Protein AF-A0A357ZWI0-F1 (afdb_monomer)

Mean predicted aligned error: 7.39 Å

pLDDT: mean 85.0, std 16.25, range [45.5, 98.19]

Foldseek 3Di:
DAPDFDFDDDAAQWTKTKDDDPAQAKIKIKTAGNVHRVPIKIKIAHSVGWIWIQAPVRDIDRDPVVNSVSSNPDDDPPVPPDPDD

Solvent-accessible surface area (backbone atoms only — not comparable to full-atom values): 4982 Å² total; per-residue (Å²): 134,86,60,72,71,47,78,73,52,74,41,66,66,23,45,28,33,41,45,55,58,98,66,79,34,56,24,39,37,38,33,33,33,73,90,44,77,84,52,66,39,46,36,40,33,43,51,88,69,50,35,46,24,54,30,87,79,76,45,79,28,63,42,76,66,59,36,53,46,36,42,46,70,51,77,61,96,75,70,87,68,80,90,83,130

Secondary structure (DSSP, 8-state):
------EEEEETTEEEEEES-SSSS-EEEEEEESS-TT-EEEEEE-SSS-EEEE-TTSPEESSHHHHHHHHHHSPPTT-------

Sequence (85 aa):
LQADPGYLRGIGRYLLWRAGPAVRARARYGAVDSTDLERIWTFELDAEGNGEGLGPDGIIHSRFRTWKESLRDDPELGSESDEVS

S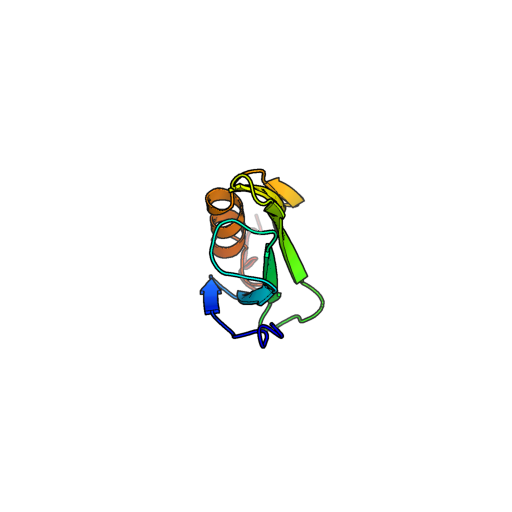tructure (mmCIF, N/CA/C/O backbone):
data_AF-A0A357ZWI0-F1
#
_entry.id   AF-A0A357ZWI0-F1
#
loop_
_atom_site.group_PDB
_atom_site.id
_atom_site.type_symbol
_atom_site.label_atom_id
_atom_site.label_alt_id
_atom_site.label_comp_id
_atom_site.label_asym_id
_atom_site.label_entity_id
_atom_site.label_seq_id
_atom_site.pdbx_PDB_ins_code
_atom_site.Cartn_x
_atom_site.Cartn_y
_atom_site.Cartn_z
_atom_site.occupancy
_atom_site.B_iso_or_equiv
_atom_site.auth_seq_id
_atom_site.auth_comp_id
_atom_site.auth_asym_id
_atom_site.auth_atom_id
_atom_site.pdbx_PDB_model_num
ATOM 1 N N . LEU A 1 1 ? 4.372 -12.647 -18.559 1.00 46.19 1 LEU A N 1
ATOM 2 C CA . LEU A 1 1 ? 4.664 -12.954 -17.141 1.00 46.19 1 LEU A CA 1
ATOM 3 C C . LEU A 1 1 ? 3.514 -12.416 -16.307 1.00 46.19 1 LEU A C 1
ATOM 5 O O . LEU A 1 1 ? 3.516 -11.245 -15.955 1.00 46.19 1 LEU A O 1
ATOM 9 N N . GLN A 1 2 ? 2.492 -13.239 -16.088 1.00 45.94 2 GLN A N 1
ATOM 10 C CA . GLN A 1 2 ? 1.428 -12.923 -15.143 1.00 45.94 2 GLN A CA 1
ATOM 11 C C . GLN A 1 2 ? 2.011 -13.242 -13.765 1.00 45.94 2 GLN A C 1
ATOM 13 O O . GLN A 1 2 ? 2.171 -14.405 -13.410 1.00 45.94 2 GLN A O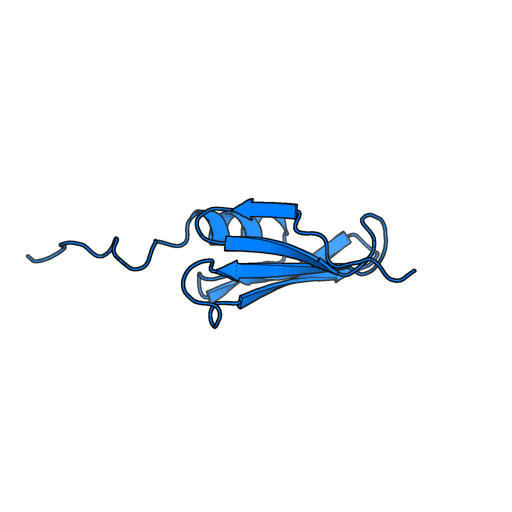 1
ATOM 18 N N . ALA A 1 3 ? 2.504 -12.216 -13.071 1.00 57.56 3 ALA A N 1
ATOM 19 C CA . ALA A 1 3 ? 2.882 -12.369 -11.677 1.00 57.56 3 ALA A CA 1
ATOM 20 C C . ALA A 1 3 ? 1.569 -12.460 -10.905 1.00 57.56 3 ALA A C 1
ATOM 22 O O . ALA A 1 3 ? 0.880 -11.451 -10.763 1.00 57.56 3 ALA A O 1
ATOM 23 N N . ASP A 1 4 ? 1.202 -13.674 -10.501 1.00 60.72 4 ASP A N 1
ATOM 24 C CA . ASP A 1 4 ? 0.099 -13.883 -9.570 1.00 60.72 4 ASP A CA 1
ATOM 25 C C . ASP A 1 4 ? 0.352 -12.970 -8.357 1.00 60.72 4 ASP A C 1
ATOM 27 O O . ASP A 1 4 ? 1.482 -12.978 -7.842 1.00 60.72 4 ASP A O 1
ATOM 31 N N . PRO A 1 5 ? -0.598 -12.109 -7.947 1.00 56.97 5 PRO A N 1
ATOM 32 C CA . PRO A 1 5 ? -0.416 -11.241 -6.793 1.00 56.97 5 PRO A CA 1
ATOM 33 C C . PRO A 1 5 ? -0.289 -12.111 -5.539 1.00 56.97 5 PRO A C 1
ATOM 35 O O . PRO A 1 5 ? -1.263 -12.483 -4.895 1.00 56.97 5 PRO A O 1
ATOM 38 N N . GLY A 1 6 ? 0.950 -12.471 -5.216 1.00 63.94 6 GLY A N 1
ATOM 39 C CA . GLY A 1 6 ? 1.281 -13.238 -4.031 1.00 63.94 6 GLY A CA 1
ATOM 40 C C . GLY A 1 6 ? 1.225 -12.342 -2.804 1.00 63.94 6 GLY A C 1
ATOM 41 O O . GLY A 1 6 ? 1.871 -11.288 -2.762 1.00 63.94 6 GLY A O 1
ATOM 42 N N . TYR A 1 7 ? 0.482 -12.778 -1.790 1.00 70.81 7 TYR A N 1
ATOM 43 C CA . TYR A 1 7 ? 0.637 -12.267 -0.434 1.00 70.81 7 TYR A CA 1
ATOM 44 C C . TYR A 1 7 ? 2.111 -12.373 -0.018 1.00 70.81 7 TYR A C 1
ATOM 46 O O . TYR A 1 7 ? 2.724 -13.435 -0.143 1.00 70.81 7 TYR A O 1
ATOM 54 N N . LEU A 1 8 ? 2.692 -11.264 0.443 1.00 77.19 8 LEU A N 1
ATOM 55 C CA . LEU A 1 8 ? 4.091 -11.215 0.861 1.00 77.19 8 LEU A CA 1
ATOM 56 C C . LEU A 1 8 ? 4.232 -11.461 2.365 1.00 77.19 8 LEU A C 1
ATOM 58 O O . LEU A 1 8 ? 4.976 -12.350 2.768 1.00 77.19 8 LEU A O 1
ATOM 62 N N . ARG A 1 9 ? 3.582 -10.629 3.189 1.00 89.50 9 ARG A N 1
ATOM 63 C CA . ARG A 1 9 ? 3.617 -10.664 4.665 1.00 89.50 9 ARG A CA 1
ATOM 64 C C . ARG A 1 9 ? 2.667 -9.620 5.261 1.00 89.50 9 ARG A C 1
ATOM 66 O O . ARG A 1 9 ? 2.254 -8.704 4.555 1.00 89.50 9 ARG A O 1
ATOM 73 N N . GLY A 1 10 ? 2.427 -9.694 6.568 1.00 93.19 10 GLY A N 1
ATOM 74 C CA . GLY A 1 10 ? 1.803 -8.617 7.339 1.00 93.19 10 GLY A CA 1
ATOM 75 C C . GLY A 1 10 ? 2.798 -7.524 7.761 1.00 93.19 10 GLY A C 1
ATOM 76 O O . GLY A 1 10 ? 3.994 -7.794 7.929 1.00 93.19 10 GLY A O 1
ATOM 77 N N . ILE A 1 11 ? 2.310 -6.293 7.929 1.00 94.50 11 ILE A N 1
ATOM 78 C CA . ILE A 1 11 ? 2.995 -5.164 8.584 1.00 94.50 11 ILE A CA 1
ATOM 79 C C . ILE A 1 11 ? 1.957 -4.439 9.444 1.00 94.50 11 ILE A C 1
ATOM 81 O O . ILE A 1 11 ? 1.047 -3.823 8.897 1.00 94.50 11 ILE A O 1
ATOM 85 N N . GLY A 1 12 ? 2.084 -4.529 10.772 1.00 92.00 12 GLY A N 1
ATOM 86 C CA . GLY A 1 12 ? 1.000 -4.108 11.663 1.00 92.00 12 GLY A CA 1
ATOM 87 C C . GLY A 1 12 ? -0.297 -4.838 11.293 1.00 92.00 12 GLY A C 1
ATOM 88 O O . GLY A 1 12 ? -0.276 -6.045 11.041 1.00 92.00 12 GLY A O 1
ATOM 89 N N . ARG A 1 13 ? -1.385 -4.077 11.164 1.00 93.19 13 ARG A N 1
ATOM 90 C CA . ARG A 1 13 ? -2.712 -4.537 10.716 1.00 93.19 13 ARG A CA 1
ATOM 91 C C . ARG A 1 13 ? -2.845 -4.772 9.205 1.00 93.19 13 ARG A C 1
ATOM 93 O O . ARG A 1 13 ? -3.838 -5.345 8.757 1.00 93.19 13 ARG A O 1
ATOM 100 N N . TYR A 1 14 ? -1.841 -4.393 8.413 1.00 95.88 14 TYR A N 1
ATOM 101 C CA . TYR A 1 14 ? -1.907 -4.433 6.954 1.00 95.88 14 TYR A CA 1
ATOM 102 C C . TYR A 1 14 ? -1.385 -5.736 6.348 1.00 95.88 14 TYR A C 1
ATOM 104 O O . TYR A 1 14 ? -0.301 -6.217 6.688 1.00 95.88 14 TYR A O 1
ATOM 112 N N . LEU A 1 15 ? -2.103 -6.248 5.349 1.00 95.06 15 LEU A N 1
ATOM 113 C CA . LEU A 1 15 ? -1.675 -7.337 4.474 1.00 95.06 15 LEU A CA 1
ATOM 114 C C . LEU A 1 15 ? -0.970 -6.763 3.241 1.00 95.06 15 LEU A C 1
ATOM 116 O O . LEU A 1 15 ? -1.566 -6.022 2.456 1.00 95.06 15 LEU A O 1
ATOM 120 N N . LEU A 1 16 ? 0.303 -7.116 3.054 1.00 95.38 16 LEU A N 1
ATOM 121 C CA . LEU A 1 16 ? 1.117 -6.607 1.955 1.00 95.38 16 LEU A CA 1
ATOM 122 C C . LEU A 1 16 ? 1.119 -7.567 0.758 1.00 95.38 16 LEU A C 1
ATOM 124 O O . LEU A 1 16 ? 1.399 -8.760 0.901 1.00 95.38 16 LEU A O 1
ATOM 128 N N . TRP A 1 17 ? 0.920 -7.021 -0.438 1.00 92.88 17 TRP A N 1
ATOM 129 C CA . TRP A 1 17 ? 1.037 -7.715 -1.722 1.00 92.88 17 TRP A CA 1
ATOM 130 C C . TRP A 1 17 ? 1.895 -6.910 -2.708 1.00 92.88 17 TRP A C 1
ATOM 132 O O . TRP A 1 17 ? 2.219 -5.739 -2.482 1.00 92.88 17 TRP A O 1
ATOM 142 N N . ARG A 1 18 ? 2.294 -7.546 -3.816 1.00 91.88 18 ARG A N 1
ATOM 143 C CA . ARG A 1 18 ? 3.025 -6.888 -4.908 1.00 91.88 18 ARG A CA 1
ATOM 144 C C . ARG A 1 18 ? 2.501 -7.324 -6.269 1.00 91.88 18 ARG A C 1
ATOM 146 O O . ARG A 1 18 ? 2.432 -8.517 -6.548 1.00 91.88 18 ARG A O 1
ATOM 153 N N . ALA A 1 19 ? 2.242 -6.351 -7.137 1.00 90.12 19 ALA A N 1
ATOM 154 C CA . ALA A 1 19 ? 2.097 -6.556 -8.571 1.00 90.12 19 ALA A CA 1
ATOM 155 C C . ALA A 1 19 ? 3.392 -6.156 -9.288 1.00 90.12 19 ALA A C 1
ATOM 157 O O . ALA A 1 19 ? 3.925 -5.065 -9.083 1.00 90.12 19 ALA A O 1
ATOM 158 N N . GLY A 1 20 ? 3.887 -7.042 -10.149 1.00 86.31 20 GLY A N 1
ATOM 159 C CA . GLY A 1 20 ? 5.111 -6.828 -10.916 1.00 86.31 20 GLY A CA 1
ATOM 160 C C . GLY A 1 20 ? 6.342 -7.573 -10.374 1.00 86.31 20 GLY A C 1
ATOM 161 O O . GLY A 1 20 ? 6.300 -8.209 -9.311 1.00 86.31 20 GLY A O 1
ATOM 162 N N . PRO A 1 21 ? 7.435 -7.558 -11.153 1.00 81.06 21 PRO A N 1
ATOM 163 C CA . PRO A 1 21 ? 8.664 -8.292 -10.863 1.00 81.06 21 PRO A CA 1
ATOM 164 C C . PRO A 1 21 ? 9.382 -7.787 -9.604 1.00 81.06 21 PRO A C 1
ATOM 166 O O . PRO A 1 21 ? 9.212 -6.658 -9.159 1.00 81.06 21 PRO A O 1
ATOM 169 N N . ALA A 1 22 ? 10.219 -8.651 -9.027 1.00 67.44 22 ALA A N 1
ATOM 170 C CA . ALA A 1 22 ? 10.960 -8.356 -7.802 1.00 67.44 22 ALA A CA 1
ATOM 171 C C . ALA A 1 22 ? 12.201 -7.464 -8.004 1.00 67.44 22 ALA A C 1
ATOM 173 O O . ALA A 1 22 ? 12.783 -7.028 -7.013 1.00 67.44 22 ALA A O 1
ATOM 174 N N . VAL A 1 23 ? 12.650 -7.242 -9.247 1.00 67.06 23 VAL A N 1
ATOM 175 C CA . VAL A 1 23 ? 13.945 -6.601 -9.536 1.00 67.06 23 VAL A CA 1
ATOM 176 C C . VAL A 1 23 ? 13.906 -5.802 -10.840 1.00 67.06 23 VAL A C 1
ATOM 178 O O . VAL A 1 23 ? 13.409 -6.313 -11.842 1.00 67.06 23 VAL A O 1
ATOM 181 N N . ARG A 1 24 ? 14.496 -4.592 -10.818 1.00 67.50 24 ARG A N 1
ATOM 182 C CA . ARG A 1 24 ? 14.820 -3.723 -11.977 1.00 67.50 24 ARG A CA 1
ATOM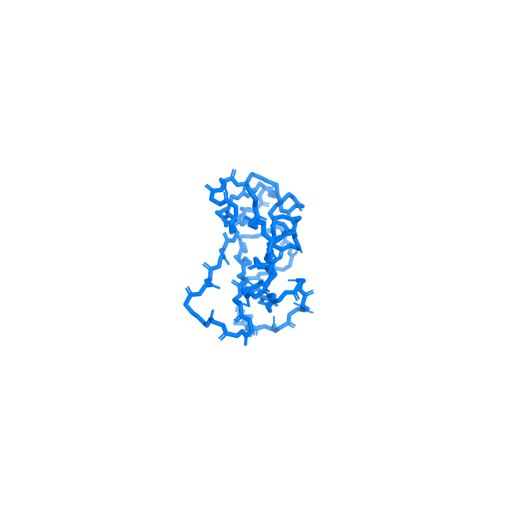 183 C C . ARG A 1 24 ? 13.698 -3.552 -13.005 1.00 67.50 24 ARG A C 1
ATOM 185 O O . ARG A 1 24 ? 13.931 -3.566 -14.211 1.00 67.50 24 ARG A O 1
ATOM 192 N N . ALA A 1 25 ? 12.473 -3.431 -12.527 1.00 78.31 25 ALA A N 1
ATOM 193 C CA . ALA A 1 25 ? 11.321 -3.151 -13.358 1.00 78.31 25 ALA A CA 1
ATOM 194 C C . ALA A 1 25 ? 10.216 -2.563 -12.490 1.00 78.31 25 ALA A C 1
ATOM 196 O O . ALA A 1 25 ? 10.209 -2.751 -11.271 1.00 78.31 25 ALA A O 1
ATOM 197 N N . ARG A 1 26 ? 9.283 -1.867 -13.145 1.00 86.31 26 ARG A N 1
ATOM 198 C CA . ARG A 1 26 ? 8.165 -1.219 -12.469 1.00 86.31 26 ARG A CA 1
ATOM 199 C C . ARG A 1 26 ? 7.392 -2.232 -11.627 1.00 86.31 26 ARG A C 1
ATOM 201 O O . ARG A 1 26 ? 6.964 -3.271 -12.136 1.00 86.31 26 ARG A O 1
ATOM 208 N N . ALA A 1 27 ? 7.198 -1.913 -10.356 1.00 91.00 27 ALA A N 1
ATOM 209 C CA . ALA A 1 27 ? 6.435 -2.726 -9.421 1.00 91.00 27 ALA A CA 1
ATOM 210 C C . ALA A 1 27 ? 5.506 -1.836 -8.597 1.00 91.00 27 ALA A C 1
ATOM 212 O O . ALA A 1 27 ? 5.832 -0.691 -8.300 1.00 91.00 27 ALA A O 1
ATOM 213 N N . ARG A 1 28 ? 4.355 -2.371 -8.200 1.00 93.69 28 ARG A N 1
ATOM 214 C CA . ARG A 1 28 ? 3.445 -1.717 -7.260 1.00 93.69 28 ARG A CA 1
ATOM 215 C C . ARG A 1 28 ? 3.297 -2.596 -6.031 1.00 93.69 28 ARG A C 1
ATOM 217 O O . ARG A 1 28 ? 2.940 -3.768 -6.147 1.00 93.69 28 ARG A O 1
ATOM 224 N N . TYR A 1 29 ? 3.569 -2.026 -4.869 1.00 94.06 29 TYR A N 1
ATOM 225 C CA . TYR A 1 29 ? 3.241 -2.615 -3.579 1.00 94.06 29 TYR A CA 1
ATOM 226 C C . TYR A 1 29 ? 1.892 -2.081 -3.135 1.00 94.06 29 TYR A C 1
ATOM 228 O O . TYR A 1 29 ? 1.616 -0.893 -3.304 1.00 94.06 29 TYR A O 1
ATOM 236 N N . GLY A 1 30 ? 1.069 -2.955 -2.574 1.00 95.56 30 GLY A N 1
ATOM 237 C CA . GLY A 1 30 ? -0.183 -2.570 -1.947 1.00 95.56 30 GLY A CA 1
ATOM 238 C C . GLY A 1 30 ? -0.251 -3.115 -0.533 1.00 95.56 30 GLY A C 1
ATOM 239 O O . GLY A 1 30 ? 0.197 -4.231 -0.273 1.00 95.56 30 GLY A O 1
ATOM 240 N N . ALA A 1 31 ? -0.792 -2.307 0.364 1.00 97.00 31 ALA A N 1
ATOM 241 C CA . ALA A 1 31 ? -1.142 -2.664 1.724 1.00 97.00 31 ALA A CA 1
ATOM 242 C C . ALA A 1 31 ? -2.647 -2.454 1.869 1.00 97.00 31 ALA A C 1
ATOM 244 O O . ALA A 1 31 ? -3.133 -1.356 1.620 1.00 97.00 31 ALA A O 1
ATOM 245 N N . VAL A 1 32 ? -3.377 -3.506 2.224 1.00 95.88 32 VAL A N 1
ATOM 246 C CA . VAL A 1 32 ? -4.798 -3.4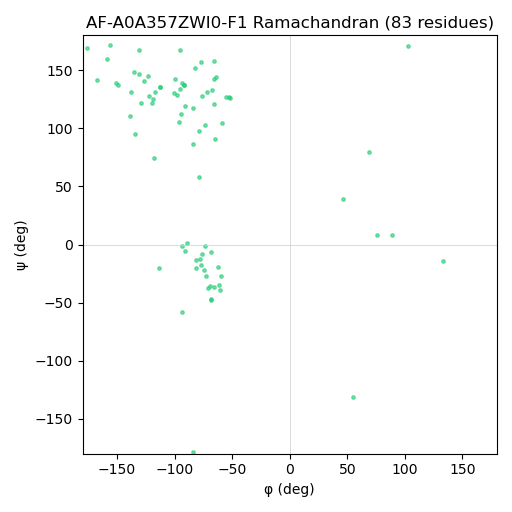18 2.576 1.00 95.88 32 VAL A CA 1
ATOM 247 C C . VAL A 1 32 ? -4.929 -3.731 4.048 1.00 95.88 32 VAL A C 1
ATOM 249 O O . VAL A 1 32 ? -4.263 -4.645 4.542 1.00 95.88 32 VAL A O 1
ATOM 252 N N . ASP A 1 33 ? -5.719 -2.948 4.762 1.00 95.25 33 ASP A N 1
ATOM 253 C CA . ASP A 1 33 ? -5.976 -3.265 6.148 1.00 95.25 33 ASP A CA 1
ATOM 254 C C . ASP A 1 33 ? -6.768 -4.575 6.297 1.00 95.25 33 ASP A C 1
ATOM 256 O O . ASP A 1 33 ? -7.637 -4.888 5.489 1.00 95.25 33 ASP A O 1
ATOM 260 N N . SER A 1 34 ? -6.452 -5.365 7.322 1.00 92.62 34 SER A N 1
ATOM 261 C CA . SER A 1 34 ? -7.087 -6.669 7.542 1.00 92.62 34 SER A CA 1
ATOM 262 C C . SER A 1 34 ? -8.500 -6.602 8.133 1.00 92.62 34 SER A C 1
ATOM 264 O O . SER A 1 34 ? -9.223 -7.595 8.038 1.00 92.62 34 SER A O 1
ATOM 266 N N . THR A 1 35 ? -8.907 -5.471 8.718 1.00 91.38 35 THR A N 1
ATOM 267 C CA . THR A 1 35 ? -10.223 -5.282 9.352 1.00 91.38 35 THR A CA 1
ATOM 268 C 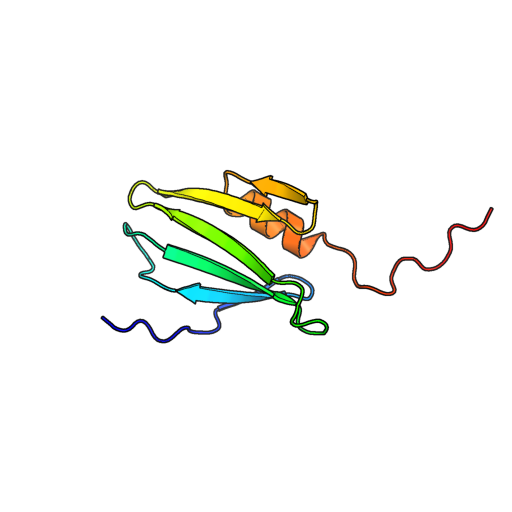C . THR A 1 35 ? -11.115 -4.273 8.621 1.00 91.38 35 THR A C 1
ATOM 270 O O . THR A 1 35 ? -12.335 -4.349 8.748 1.00 91.38 35 THR A O 1
ATOM 273 N N . ASP A 1 36 ? -10.534 -3.393 7.804 1.00 93.19 36 ASP A N 1
ATOM 274 C CA . ASP A 1 36 ? -11.207 -2.391 6.977 1.00 93.19 36 ASP A CA 1
ATOM 275 C C . ASP A 1 36 ? -10.632 -2.378 5.549 1.00 93.19 36 ASP A C 1
ATOM 277 O O . ASP A 1 36 ? -9.645 -1.707 5.240 1.00 93.19 36 ASP A O 1
ATOM 281 N N . LEU A 1 37 ? -11.278 -3.111 4.642 1.00 93.00 37 LEU A N 1
ATOM 282 C CA . LEU A 1 37 ? -10.803 -3.271 3.265 1.00 93.00 37 LEU A CA 1
ATOM 283 C C . LEU A 1 37 ? -10.871 -1.984 2.421 1.00 93.00 37 LEU A C 1
ATOM 285 O O . LEU A 1 37 ? -10.368 -1.989 1.298 1.00 93.00 37 LEU A O 1
ATOM 289 N N . GLU A 1 38 ? -11.458 -0.891 2.923 1.00 94.06 38 GLU A N 1
ATOM 290 C CA . GLU A 1 38 ? -11.430 0.415 2.250 1.00 94.06 38 GLU A CA 1
ATOM 291 C C . GLU A 1 38 ? -10.116 1.169 2.513 1.00 94.06 38 GLU A C 1
ATOM 293 O O . GLU A 1 38 ? -9.714 2.027 1.721 1.00 94.06 38 GLU A O 1
ATOM 298 N N . ARG A 1 39 ? -9.378 0.809 3.573 1.00 95.00 39 ARG A N 1
ATOM 299 C CA . ARG A 1 39 ? -8.066 1.387 3.897 1.00 95.00 39 ARG A CA 1
ATOM 300 C C . ARG A 1 39 ? -6.966 0.685 3.110 1.00 95.00 39 ARG A C 1
ATOM 302 O O . ARG A 1 39 ? -6.328 -0.262 3.577 1.00 95.00 39 ARG A O 1
ATOM 309 N N . ILE A 1 40 ? -6.745 1.179 1.895 1.00 96.44 40 ILE A N 1
ATOM 310 C CA . ILE A 1 40 ? -5.744 0.664 0.958 1.00 96.44 40 ILE A CA 1
ATOM 311 C C . ILE A 1 40 ? -4.688 1.731 0.672 1.00 96.44 40 ILE A C 1
ATOM 313 O O . ILE A 1 40 ? -5.002 2.852 0.280 1.00 96.44 40 ILE A O 1
ATOM 317 N N . TRP A 1 41 ? -3.422 1.339 0.768 1.00 97.81 41 TRP A N 1
ATOM 318 C CA . TRP A 1 41 ? -2.269 2.182 0.464 1.00 97.81 41 TRP A CA 1
ATOM 319 C C . TRP A 1 41 ? -1.406 1.535 -0.607 1.00 97.81 41 TRP A C 1
ATOM 321 O O . TRP A 1 41 ? -1.237 0.313 -0.631 1.00 97.81 41 TRP A O 1
ATOM 331 N N . THR A 1 42 ? -0.811 2.345 -1.479 1.00 97.31 42 THR A N 1
ATOM 332 C CA . THR A 1 42 ? 0.058 1.848 -2.551 1.00 97.31 42 THR A CA 1
ATOM 333 C C . THR A 1 42 ? 1.378 2.593 -2.610 1.00 97.31 42 THR A C 1
ATOM 335 O O . THR A 1 42 ? 1.416 3.801 -2.398 1.00 97.31 42 THR A O 1
ATOM 338 N N . PHE A 1 43 ? 2.432 1.872 -2.984 1.00 97.06 43 PHE A N 1
ATOM 339 C CA . PHE A 1 43 ? 3.753 2.418 -3.266 1.00 97.06 43 PHE A CA 1
ATOM 340 C C . PHE A 1 43 ? 4.237 1.911 -4.627 1.00 97.06 43 PHE A C 1
ATOM 342 O O . PHE A 1 43 ? 4.323 0.700 -4.855 1.00 97.06 43 PHE A O 1
ATOM 349 N N . GLU A 1 44 ? 4.542 2.822 -5.542 1.00 94.88 44 GLU A N 1
ATOM 350 C CA . GLU A 1 44 ? 5.100 2.505 -6.855 1.00 94.88 44 GLU A CA 1
ATOM 351 C C . GLU A 1 44 ? 6.622 2.532 -6.811 1.00 94.88 44 GLU A C 1
ATOM 353 O O . GLU A 1 44 ? 7.204 3.427 -6.215 1.00 94.88 44 GLU A O 1
ATOM 358 N N . LEU A 1 45 ? 7.261 1.556 -7.452 1.00 92.25 45 LEU A N 1
ATOM 359 C CA . LEU A 1 45 ? 8.683 1.563 -7.778 1.00 92.25 45 LEU A CA 1
ATOM 360 C C . LEU A 1 45 ? 8.848 1.655 -9.292 1.00 92.25 45 LEU A C 1
ATOM 362 O O . LEU A 1 45 ? 8.177 0.920 -10.025 1.00 92.25 45 LEU A O 1
ATOM 366 N N . ASP A 1 46 ? 9.762 2.504 -9.747 1.00 89.44 46 ASP A N 1
ATOM 367 C CA . ASP A 1 46 ? 10.230 2.542 -11.132 1.00 89.44 46 ASP A CA 1
ATOM 368 C C . ASP A 1 46 ? 11.352 1.509 -11.382 1.00 89.44 46 ASP A C 1
ATOM 370 O O . ASP A 1 46 ? 11.692 0.691 -10.519 1.00 89.44 46 ASP A O 1
ATOM 374 N N . ALA A 1 47 ? 11.888 1.475 -12.605 1.00 87.00 47 ALA A N 1
ATOM 375 C CA . ALA A 1 47 ? 12.946 0.528 -12.965 1.00 87.00 47 ALA A CA 1
ATOM 376 C C . ALA A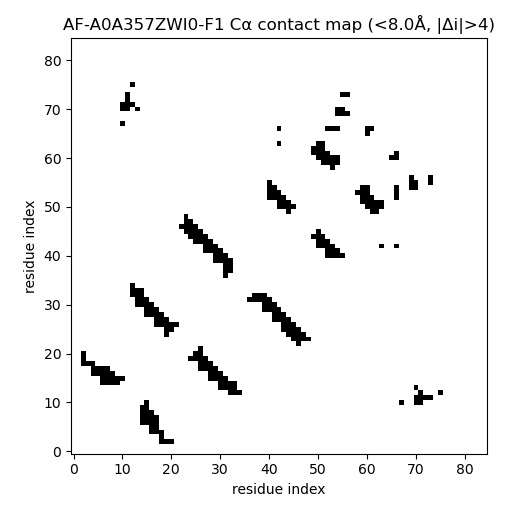 1 47 ? 14.311 0.923 -12.370 1.00 87.00 47 ALA A C 1
ATOM 378 O O . ALA A 1 47 ? 15.186 0.070 -12.191 1.00 87.00 47 ALA A O 1
ATOM 379 N N . GLU A 1 48 ? 14.463 2.201 -12.045 1.00 86.94 48 GLU A N 1
ATOM 380 C CA . GLU A 1 48 ? 15.625 2.864 -11.470 1.00 86.94 48 GLU A CA 1
ATOM 381 C C . GLU A 1 48 ? 15.710 2.662 -9.946 1.00 86.94 48 GLU A C 1
ATOM 383 O O . GLU A 1 48 ? 16.766 2.868 -9.346 1.00 86.94 48 GLU A O 1
ATOM 388 N N . GLY A 1 49 ? 14.629 2.181 -9.326 1.00 84.00 49 GLY A N 1
ATOM 389 C CA . GLY A 1 49 ? 14.524 1.906 -7.898 1.00 84.00 49 GLY A CA 1
ATOM 390 C C . GLY A 1 49 ? 14.053 3.098 -7.065 1.00 84.00 49 GLY A C 1
ATOM 391 O O . GLY A 1 49 ? 14.055 2.998 -5.834 1.00 84.00 49 GLY A O 1
ATOM 392 N N . ASN A 1 50 ? 13.636 4.197 -7.698 1.00 90.50 50 ASN A N 1
ATOM 393 C CA . ASN A 1 50 ? 12.903 5.254 -7.013 1.00 90.50 50 ASN A CA 1
ATOM 394 C C . ASN A 1 50 ? 11.463 4.808 -6.806 1.00 90.50 50 ASN A C 1
ATOM 396 O O . ASN A 1 50 ? 10.943 3.955 -7.527 1.00 90.50 50 ASN A O 1
ATOM 400 N N . GLY A 1 51 ? 10.801 5.402 -5.822 1.00 93.62 51 GLY A N 1
ATOM 401 C CA . GLY A 1 51 ? 9.391 5.142 -5.647 1.00 93.62 51 GLY A CA 1
ATOM 402 C C . GLY A 1 51 ? 8.649 6.229 -4.917 1.00 93.62 51 GLY A C 1
ATOM 403 O O . GLY A 1 51 ? 9.250 7.162 -4.395 1.00 93.62 51 GLY A O 1
ATOM 404 N N . GLU A 1 52 ? 7.334 6.085 -4.906 1.00 97.31 52 GLU A N 1
ATOM 405 C CA . GLU A 1 52 ? 6.412 7.042 -4.316 1.00 97.31 52 GLU A CA 1
ATOM 406 C C . GLU A 1 52 ? 5.153 6.329 -3.816 1.00 97.31 52 GLU A C 1
ATOM 408 O O . GLU A 1 52 ? 4.632 5.431 -4.481 1.00 97.31 52 GLU A O 1
ATOM 413 N N . GLY A 1 53 ? 4.648 6.723 -2.648 1.00 97.94 53 GLY A N 1
ATOM 414 C CA . GLY A 1 53 ? 3.377 6.218 -2.137 1.00 97.94 53 GLY A CA 1
ATOM 415 C C . GLY A 1 53 ? 2.834 7.010 -0.956 1.00 97.94 53 GLY A C 1
ATOM 416 O O . GLY A 1 53 ? 3.595 7.421 -0.080 1.00 97.94 53 GLY A O 1
ATOM 417 N N . LEU A 1 54 ? 1.512 7.189 -0.923 1.00 98.19 54 LEU A N 1
ATOM 418 C CA . LEU A 1 54 ? 0.794 7.749 0.223 1.00 98.19 54 LEU A CA 1
ATOM 419 C C . LEU A 1 54 ? 0.767 6.721 1.365 1.00 98.19 54 LEU A C 1
ATOM 421 O O . LEU A 1 54 ? 0.462 5.545 1.134 1.00 98.19 54 LEU A O 1
ATOM 425 N N . GLY A 1 55 ? 1.121 7.152 2.573 1.00 97.06 55 GLY A N 1
ATOM 426 C CA . GLY A 1 55 ? 0.988 6.366 3.797 1.00 97.06 55 GLY A CA 1
ATOM 427 C C . GLY A 1 55 ? -0.314 6.664 4.555 1.00 97.06 55 GLY A C 1
ATOM 428 O O . GLY A 1 55 ? -0.973 7.669 4.278 1.00 97.06 55 GLY A O 1
ATOM 429 N N . PRO A 1 56 ? -0.671 5.826 5.544 1.00 96.44 56 PRO A N 1
ATOM 430 C CA . PRO A 1 56 ? -1.802 6.078 6.447 1.00 96.44 56 PRO A CA 1
ATOM 431 C C . PRO A 1 56 ? -1.646 7.342 7.301 1.00 96.44 56 PRO A C 1
ATOM 433 O O . PRO A 1 56 ? -2.635 7.881 7.781 1.00 96.44 56 PRO A O 1
ATOM 436 N N . ASP A 1 57 ? -0.417 7.837 7.441 1.00 95.69 57 ASP A N 1
ATOM 437 C CA . ASP A 1 57 ? -0.067 9.114 8.067 1.00 95.69 57 ASP A CA 1
ATOM 438 C C . ASP A 1 57 ? -0.427 10.343 7.207 1.00 95.69 57 ASP A C 1
ATOM 440 O O . ASP A 1 57 ? -0.188 11.479 7.615 1.00 95.69 57 ASP A O 1
ATOM 444 N N . GLY A 1 58 ? -0.973 10.141 6.002 1.00 96.38 58 GLY A N 1
ATOM 445 C CA . GLY A 1 58 ? -1.308 11.211 5.062 1.00 96.38 58 GLY A CA 1
ATOM 446 C C . GLY A 1 58 ? -0.098 11.811 4.338 1.00 96.38 58 GLY A C 1
ATOM 447 O O . GLY A 1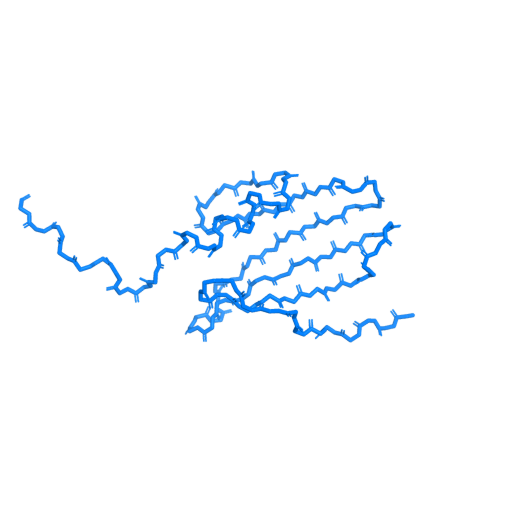 58 ? -0.242 12.810 3.633 1.00 96.38 58 GLY A O 1
ATOM 448 N N . ILE A 1 59 ? 1.092 11.217 4.478 1.00 97.88 59 ILE A N 1
ATOM 449 C CA . ILE A 1 59 ? 2.341 11.717 3.891 1.00 97.88 59 ILE A CA 1
ATOM 450 C C . ILE A 1 59 ? 2.675 10.943 2.611 1.00 97.88 59 ILE A C 1
ATOM 452 O O . ILE A 1 59 ? 2.502 9.726 2.528 1.00 97.88 59 ILE A O 1
ATOM 456 N N . ILE A 1 60 ? 3.206 11.645 1.603 1.00 98.00 60 ILE A N 1
ATOM 457 C CA . ILE A 1 60 ? 3.801 11.017 0.417 1.00 98.00 60 ILE A CA 1
ATOM 458 C C . ILE A 1 60 ? 5.251 10.634 0.729 1.00 98.00 60 ILE A C 1
ATOM 460 O O . ILE A 1 60 ? 6.104 11.483 0.990 1.00 98.00 60 ILE A O 1
ATOM 464 N N . HIS A 1 61 ? 5.540 9.339 0.680 1.00 97.94 61 HIS A N 1
ATOM 465 C CA . HIS A 1 61 ? 6.857 8.772 0.949 1.00 97.94 61 HIS A CA 1
ATOM 466 C C . HIS A 1 61 ? 7.596 8.502 -0.357 1.00 97.94 61 HIS A C 1
ATOM 468 O O . HIS A 1 61 ? 7.084 7.780 -1.203 1.00 97.94 61 HIS A O 1
ATOM 474 N N . SER A 1 62 ? 8.836 8.981 -0.488 1.00 97.19 62 SER A N 1
ATOM 475 C CA . SER A 1 62 ? 9.712 8.663 -1.634 1.00 97.19 62 SER A CA 1
ATOM 476 C C . SER A 1 62 ? 10.602 7.430 -1.416 1.00 97.19 62 SER A C 1
ATOM 478 O O . SER A 1 62 ? 11.355 6.997 -2.290 1.00 97.19 62 SER A O 1
ATOM 480 N N . ARG A 1 63 ? 10.574 6.855 -0.207 1.00 95.38 63 ARG A N 1
ATOM 481 C CA . ARG A 1 63 ? 11.384 5.694 0.174 1.00 95.38 63 ARG A CA 1
ATOM 482 C C . ARG A 1 63 ? 10.485 4.567 0.640 1.00 95.38 63 ARG A C 1
ATOM 484 O O . ARG A 1 63 ? 9.734 4.707 1.599 1.00 95.38 63 ARG A O 1
ATOM 491 N N . PHE A 1 64 ? 10.677 3.385 0.060 1.00 94.12 64 PHE A N 1
ATOM 492 C CA . PHE A 1 64 ? 9.889 2.207 0.428 1.00 94.12 64 PHE A CA 1
ATOM 493 C C . PHE A 1 64 ? 10.030 1.824 1.911 1.00 94.12 64 PHE A C 1
ATOM 495 O O . PHE A 1 64 ? 9.140 1.218 2.502 1.00 94.12 64 PHE A O 1
ATOM 502 N N . ARG A 1 65 ? 11.165 2.160 2.541 1.00 95.38 65 ARG A N 1
ATOM 503 C CA . ARG A 1 65 ? 11.361 1.926 3.975 1.00 95.38 65 ARG A CA 1
ATOM 504 C C . ARG A 1 65 ? 1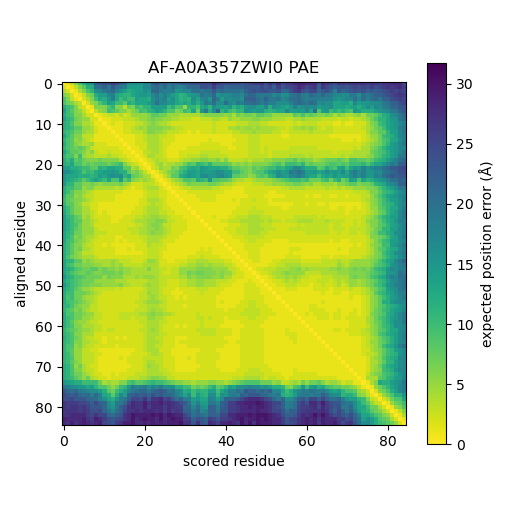0.459 2.811 4.838 1.00 95.38 65 ARG A C 1
ATOM 506 O O . ARG A 1 65 ? 9.821 2.254 5.722 1.00 95.38 65 ARG A O 1
ATOM 513 N N . THR A 1 66 ? 10.385 4.114 4.562 1.00 97.56 66 THR A N 1
ATOM 514 C CA . THR A 1 66 ? 9.587 5.052 5.371 1.00 97.56 66 THR A CA 1
ATOM 515 C C . THR A 1 66 ? 8.094 4.805 5.187 1.00 97.56 66 THR A C 1
ATOM 517 O O . THR A 1 66 ? 7.355 4.794 6.159 1.00 97.56 66 THR A O 1
ATOM 520 N N . TRP A 1 67 ? 7.674 4.434 3.974 1.00 98.00 67 TRP A N 1
ATOM 521 C CA . TRP A 1 67 ? 6.303 3.988 3.716 1.00 98.00 67 TRP A CA 1
ATOM 522 C C . TRP A 1 67 ? 5.915 2.736 4.527 1.00 98.00 67 TRP A C 1
ATOM 524 O O . TRP A 1 67 ? 4.814 2.631 5.048 1.00 98.00 67 TRP A O 1
ATOM 534 N N . LYS A 1 68 ? 6.825 1.765 4.694 1.00 96.62 68 LYS A N 1
ATOM 535 C CA . LYS A 1 68 ? 6.563 0.599 5.564 1.00 96.62 68 LYS A CA 1
ATOM 536 C C . LYS A 1 68 ? 6.587 0.936 7.054 1.00 96.62 68 LYS A C 1
ATOM 538 O O . LYS A 1 68 ? 6.017 0.183 7.835 1.00 96.62 68 LYS A O 1
ATOM 543 N N . GLU A 1 69 ? 7.336 1.963 7.448 1.00 97.81 69 GLU A N 1
ATOM 544 C CA . GLU A 1 69 ? 7.363 2.453 8.827 1.00 97.81 69 GLU A CA 1
ATOM 545 C C . GLU A 1 69 ? 6.011 3.096 9.160 1.00 97.81 69 GLU A C 1
ATOM 547 O O . GLU A 1 69 ? 5.393 2.661 10.123 1.00 97.81 69 GLU A O 1
ATOM 552 N N . SER A 1 70 ? 5.457 3.952 8.291 1.00 97.69 70 SER A N 1
ATOM 553 C CA . SER A 1 70 ? 4.120 4.528 8.517 1.00 97.69 70 SER A CA 1
ATOM 554 C C . SER A 1 70 ? 3.001 3.483 8.577 1.00 97.69 70 SER A C 1
ATOM 556 O O . SER A 1 70 ? 2.098 3.611 9.391 1.00 97.69 70 SER A O 1
ATOM 558 N N . LEU A 1 71 ? 3.078 2.399 7.795 1.00 97.00 71 LEU A N 1
ATOM 559 C CA . LEU A 1 71 ? 2.146 1.266 7.928 1.00 97.00 71 LEU A CA 1
ATOM 560 C C . LEU A 1 71 ? 2.271 0.518 9.259 1.00 97.00 71 LEU A C 1
ATOM 562 O O . LEU A 1 71 ? 1.283 -0.003 9.764 1.00 97.00 71 LEU A O 1
ATOM 566 N N . ARG A 1 72 ? 3.493 0.385 9.787 1.00 96.25 72 ARG A N 1
ATOM 567 C CA . ARG A 1 72 ? 3.731 -0.302 11.063 1.00 96.25 72 ARG A CA 1
ATOM 568 C C . ARG A 1 72 ? 3.211 0.527 12.230 1.00 96.25 72 ARG A C 1
ATOM 570 O O . ARG A 1 72 ? 2.713 -0.054 13.187 1.00 96.25 72 ARG A O 1
ATOM 577 N N . ASP A 1 73 ? 3.377 1.838 12.127 1.00 95.88 73 ASP A N 1
ATOM 578 C CA . ASP A 1 73 ? 3.143 2.781 13.215 1.00 95.88 73 ASP A CA 1
ATOM 579 C C . ASP A 1 73 ? 1.710 3.362 13.182 1.00 95.88 73 ASP A C 1
ATOM 581 O O . ASP A 1 73 ? 1.342 4.132 14.064 1.00 95.88 73 ASP A O 1
ATOM 585 N N . ASP A 1 74 ? 0.891 2.981 12.190 1.00 94.69 74 ASP A N 1
ATOM 586 C CA . ASP A 1 74 ? -0.535 3.321 12.119 1.00 94.69 74 ASP A CA 1
ATOM 587 C C . ASP A 1 74 ? -1.311 2.641 13.262 1.00 94.69 74 ASP A C 1
ATOM 589 O O . ASP A 1 74 ? -1.308 1.406 13.350 1.00 94.69 74 ASP A O 1
ATOM 593 N N . PRO A 1 75 ? -1.980 3.417 14.132 1.00 84.06 75 PRO A N 1
ATOM 594 C CA . PRO A 1 75 ? -2.696 2.874 15.274 1.00 84.06 75 PRO A CA 1
ATOM 595 C C . PRO A 1 75 ? -3.855 1.973 14.836 1.00 84.06 75 PRO A C 1
AT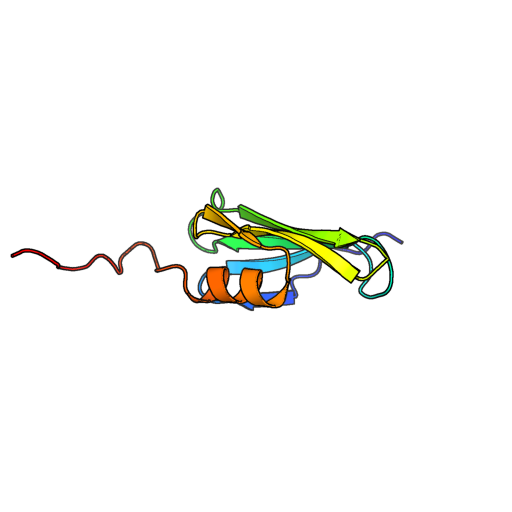OM 597 O O . PRO A 1 75 ? -4.549 2.228 13.846 1.00 84.06 75 PRO A O 1
ATOM 600 N N . GLU A 1 76 ? -4.096 0.910 15.603 1.00 72.62 76 GLU A N 1
ATOM 601 C CA . GLU A 1 76 ? -5.294 0.097 15.419 1.00 72.62 76 GLU A CA 1
ATOM 602 C C . GLU A 1 76 ? -6.524 0.932 15.801 1.00 72.62 76 GLU A C 1
ATOM 604 O O . GLU A 1 76 ? -6.547 1.584 16.846 1.00 72.62 76 GLU A O 1
ATOM 609 N N . LEU A 1 77 ? -7.564 0.931 14.960 1.00 63.53 77 LEU A N 1
ATOM 610 C CA . LEU A 1 77 ? -8.843 1.558 15.303 1.00 63.53 77 LEU A CA 1
ATOM 611 C C . LEU A 1 77 ? -9.382 0.884 16.577 1.00 63.53 77 LEU A C 1
ATOM 613 O O . LEU A 1 77 ? -9.826 -0.261 16.539 1.00 63.53 77 LEU A O 1
ATOM 617 N N . GLY A 1 78 ? -9.272 1.589 17.707 1.00 57.06 78 GLY A N 1
ATOM 618 C CA . GLY A 1 78 ? -9.521 1.067 19.056 1.00 57.06 78 GLY A CA 1
ATOM 619 C C . GLY A 1 78 ? -8.443 1.426 20.089 1.00 57.06 78 GLY A C 1
ATOM 620 O O . GLY A 1 78 ? -8.703 1.322 21.285 1.00 57.06 78 GLY A O 1
ATOM 621 N N . SER A 1 79 ? -7.263 1.901 19.666 1.00 53.94 79 SER A N 1
ATOM 622 C CA . SER A 1 79 ? -6.217 2.393 20.578 1.00 53.94 79 SER A CA 1
ATOM 623 C C . SER A 1 79 ? -6.318 3.885 20.921 1.00 53.94 79 SER A C 1
ATOM 625 O O . SER A 1 79 ? -5.511 4.367 21.708 1.00 53.94 79 SER A O 1
ATOM 627 N N . GLU A 1 80 ? -7.326 4.610 20.421 1.00 53.69 80 GLU A N 1
ATOM 628 C CA . GLU A 1 80 ? -7.790 5.861 21.049 1.00 53.69 80 GLU A CA 1
ATOM 629 C C . GLU A 1 80 ? -8.678 5.519 22.258 1.00 53.69 80 GLU A C 1
ATOM 631 O O . GLU A 1 80 ? -9.864 5.836 22.308 1.00 53.69 80 GLU A O 1
ATOM 636 N N . SER A 1 81 ? -8.118 4.779 23.216 1.00 50.12 81 SER A N 1
ATOM 637 C CA . SER A 1 81 ? -8.708 4.646 24.545 1.00 50.12 81 SER A CA 1
ATOM 638 C C . SER A 1 81 ? -8.054 5.697 25.440 1.00 50.12 81 SER A C 1
ATOM 640 O O . SER A 1 81 ? -6.865 5.609 25.731 1.00 50.12 81 SER A O 1
ATOM 642 N N . ASP A 1 82 ? -8.866 6.671 25.846 1.00 51.06 82 ASP A N 1
ATOM 643 C CA . ASP A 1 82 ? -8.681 7.529 27.018 1.00 51.06 82 ASP A CA 1
ATOM 644 C C . ASP A 1 82 ? -7.524 8.548 27.000 1.00 51.06 82 ASP A C 1
ATOM 646 O O . ASP A 1 82 ? -6.536 8.411 27.717 1.00 51.06 82 ASP A O 1
ATOM 650 N N . GLU A 1 83 ? -7.728 9.685 26.328 1.00 49.12 83 GLU A N 1
ATOM 651 C CA . GLU A 1 83 ? -7.245 10.966 26.869 1.00 49.12 83 GLU A CA 1
ATOM 652 C C . GLU A 1 83 ? -8.449 11.883 27.124 1.00 49.12 83 GLU A C 1
ATOM 654 O O . GLU A 1 83 ? -8.768 12.801 26.372 1.00 49.12 83 GLU A O 1
ATOM 659 N N . VAL A 1 84 ? -9.175 11.560 28.199 1.00 52.34 84 VAL A N 1
ATOM 660 C CA . VAL A 1 84 ? -10.040 12.513 28.896 1.00 52.34 84 VAL A CA 1
ATOM 661 C C . VAL A 1 84 ? -9.236 13.070 30.066 1.00 52.34 84 VAL A C 1
ATOM 663 O O . VAL A 1 84 ? -9.073 12.389 31.079 1.00 52.34 84 VAL A O 1
ATOM 666 N N . SER A 1 85 ? -8.780 14.317 29.948 1.00 45.50 85 SER A N 1
ATOM 667 C CA . SER A 1 85 ? -8.787 15.278 31.057 1.00 45.50 85 SER A CA 1
ATOM 668 C C . SER A 1 85 ? -8.701 16.712 30.560 1.00 45.50 85 SER A C 1
ATOM 670 O O . SER A 1 85 ? -7.984 16.973 29.576 1.00 45.50 85 SER A O 1
#

Radius of gyration: 14.39 Å; Cα contacts (8 Å, |Δi|>4): 155; chains: 1; bounding box: 27×29×48 Å

Nearest PDB structures (foldseek):
  6idc-assembly1_A-2  TM=5.632E-01  e=9.020E+00  Borreliella burgdorferi
  8tv3-assembly1_A  TM=5.085E-01  e=6.793E+00  Borreliella burgdorferi B31